Protein AF-A0A7N8XM85-F1 (afdb_monomer)

Solvent-accessible surface area (backbone atoms only — not comparable to full-atom values): 6556 Å² total; per-residue (Å²): 137,84,81,86,90,83,90,85,78,88,72,81,81,56,84,61,63,62,55,50,56,54,52,57,55,59,71,72,65,70,66,84,67,87,69,86,90,75,84,67,87,63,50,64,62,57,48,52,74,79,46,84,75,77,82,84,86,64,99,75,75,81,74,79,90,57,60,66,69,60,52,53,51,53,51,52,52,64,65,52,48,71,72,52,45,65,62,53,50,54,57,58,71,76,106

InterPro domains:
  IPR002673 Large ribosomal subunit protein eL29 [PF01779] (34-73)
  IPR002673 Large ribosomal subunit protein eL29 [PTHR12884] (32-90)

Secondary structure (DSSP, 8-state):
--------------THHHHHHHHHHHHS------------TTHHHHHHHS--PPPPPPSS---TTS-HHHHHHHHHHHHHHHHHHHHHHHHHHT-

Foldseek 3Di:
DDDDDDDDDDDPPDPVVVVVVVVVVVVPPPPPDDDDPDDPPCVVVVCPVVHDDDDDDDPDDDCPPPDPVVVVVVVVVVVCVVVCVVVVVVVVVVD

Nearest PDB structures (foldseek):
  5umd-assembly1_4  TM=7.162E-01  e=5.566E-04  Plasmodium falciparum 3D7
  8btr-assembly1_Lc  TM=7.289E-01  e=1.451E-02  Giardia lamblia ATCC 50803

pLDDT: mean 75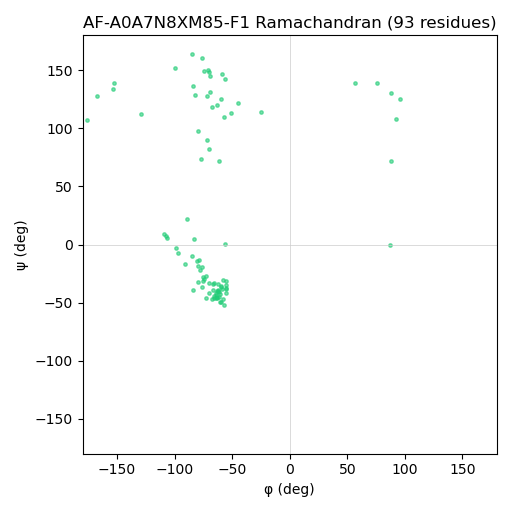.85, std 22.11, range [31.69, 97.94]

Radius of gyration: 41.98 Å; Cα contacts (8 Å, |Δi|>4): 2; chains: 1; bounding box: 92×95×62 Å

Mean predicted aligned error: 17.02 Å

Organism: NCBI:txid205130

Sequence (95 aa):
MDEEEMQVGGEQCTSENRAARVEVQRLTSINMAKSKNHTTHNQSRKAHRNGIKKPRSNRYESLKGVDPKFLRNMRFAKKHNKKGMKAAQKAAQAK

Structure (mmCIF, N/CA/C/O backbone):
data_AF-A0A7N8XM85-F1
#
_entry.id   AF-A0A7N8XM85-F1
#
loop_
_atom_site.group_PDB
_atom_site.id
_atom_site.type_symbol
_atom_site.label_atom_id
_atom_site.label_alt_id
_atom_site.label_comp_id
_atom_site.label_asym_id
_atom_site.label_entity_id
_atom_site.label_seq_id
_atom_site.pdbx_PDB_ins_code
_atom_site.Cartn_x
_atom_site.Cartn_y
_atom_site.Cartn_z
_atom_site.occupancy
_atom_site.B_iso_or_equiv
_atom_site.auth_seq_id
_atom_site.auth_comp_id
_atom_site.auth_asym_id
_atom_site.auth_atom_id
_atom_site.pdbx_PDB_model_num
ATOM 1 N N . MET A 1 1 ? 60.143 -75.328 -28.575 1.00 37.34 1 MET A N 1
ATOM 2 C CA . MET A 1 1 ? 60.203 -74.241 -29.562 1.00 37.34 1 MET A CA 1
ATOM 3 C C . MET A 1 1 ? 58.793 -73.997 -30.101 1.00 37.34 1 MET A C 1
ATOM 5 O O . MET A 1 1 ? 58.591 -74.039 -31.305 1.00 37.34 1 MET A O 1
ATOM 9 N N . ASP A 1 2 ? 57.764 -74.071 -29.251 1.00 31.69 2 ASP A N 1
ATOM 10 C CA . ASP A 1 2 ? 57.264 -72.985 -28.364 1.00 31.69 2 ASP A CA 1
ATOM 11 C C . ASP A 1 2 ? 56.232 -72.176 -29.171 1.00 31.69 2 ASP A C 1
ATOM 13 O O . ASP A 1 2 ? 56.515 -71.836 -30.313 1.00 31.69 2 ASP A O 1
ATOM 17 N N . GLU A 1 3 ? 55.015 -71.841 -28.762 1.00 37.84 3 GLU A N 1
ATOM 18 C CA . GLU A 1 3 ? 54.202 -71.910 -27.539 1.00 37.84 3 GLU A CA 1
ATOM 19 C C . GLU A 1 3 ? 52.771 -71.584 -28.059 1.00 37.84 3 GLU A C 1
ATOM 21 O O . GLU A 1 3 ? 52.615 -70.771 -28.968 1.00 37.84 3 GLU A O 1
ATOM 26 N N . GLU A 1 4 ? 51.758 -72.402 -27.776 1.00 44.00 4 GLU A N 1
ATOM 27 C CA . GLU A 1 4 ? 50.726 -72.142 -26.754 1.00 44.00 4 GLU A CA 1
ATOM 28 C C . GLU A 1 4 ? 49.430 -71.496 -27.312 1.00 44.00 4 GLU A C 1
ATOM 30 O O . GLU A 1 4 ? 49.426 -70.484 -28.011 1.00 44.00 4 GLU A O 1
ATOM 35 N N . GLU A 1 5 ? 48.304 -72.161 -27.034 1.00 43.00 5 GLU A N 1
ATOM 36 C CA . GLU A 1 5 ? 46.933 -71.724 -27.318 1.00 43.00 5 GLU A CA 1
ATOM 37 C C . GLU A 1 5 ? 46.500 -70.536 -26.437 1.00 43.00 5 GLU A C 1
ATOM 39 O O . GLU A 1 5 ? 46.810 -70.519 -25.253 1.00 43.00 5 GLU A O 1
ATOM 44 N N . MET A 1 6 ? 45.635 -69.645 -26.951 1.00 35.53 6 MET A N 1
ATOM 45 C CA . MET A 1 6 ? 44.318 -69.364 -26.334 1.00 35.53 6 MET A CA 1
ATOM 46 C C . MET A 1 6 ? 43.463 -68.379 -27.163 1.00 35.53 6 MET A C 1
ATOM 48 O O . MET A 1 6 ? 43.704 -67.181 -27.209 1.00 35.53 6 MET A O 1
ATOM 52 N N . GLN A 1 7 ? 42.431 -68.942 -27.794 1.00 38.09 7 GLN A N 1
ATOM 53 C CA . GLN A 1 7 ? 41.006 -68.593 -27.672 1.00 38.09 7 GLN A CA 1
ATOM 54 C C . GLN A 1 7 ? 40.434 -67.166 -27.932 1.00 38.09 7 GLN A C 1
ATOM 56 O O . GLN A 1 7 ? 40.842 -66.154 -27.379 1.00 38.09 7 GLN A O 1
ATOM 61 N N . VAL A 1 8 ? 39.272 -67.223 -28.611 1.00 37.59 8 VAL A N 1
ATOM 62 C CA . VAL A 1 8 ? 38.076 -66.343 -28.615 1.00 37.59 8 VAL A CA 1
ATOM 63 C C . VAL A 1 8 ? 37.979 -65.202 -29.645 1.00 37.59 8 VAL A C 1
ATOM 65 O O . VAL A 1 8 ? 38.537 -64.126 -29.489 1.00 37.59 8 VAL A O 1
ATOM 68 N N . GLY A 1 9 ? 37.079 -65.406 -30.618 1.00 38.41 9 GLY A N 1
ATOM 69 C CA . GLY A 1 9 ? 36.111 -64.377 -31.020 1.00 38.41 9 GLY A CA 1
ATOM 70 C C . GLY A 1 9 ? 36.548 -63.378 -32.087 1.00 38.41 9 GLY A C 1
ATOM 71 O O . GLY A 1 9 ? 36.686 -62.192 -31.810 1.00 38.41 9 GLY A O 1
ATOM 72 N N . GLY A 1 10 ? 36.662 -63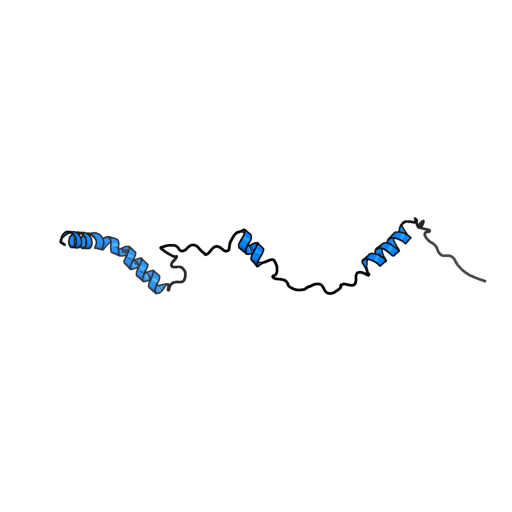.826 -33.338 1.00 35.66 10 GLY A N 1
ATOM 73 C CA . GLY A 1 10 ? 36.652 -62.919 -34.487 1.00 35.66 10 GLY A CA 1
ATOM 74 C C . GLY A 1 10 ? 35.260 -62.318 -34.697 1.00 35.66 10 GLY A C 1
ATOM 75 O O . GLY A 1 10 ? 34.496 -62.811 -35.524 1.00 35.66 10 GLY A O 1
ATOM 76 N N . GLU A 1 11 ? 34.920 -61.264 -33.953 1.00 46.34 11 GLU A N 1
ATOM 77 C CA . GLU A 1 11 ? 33.822 -60.372 -34.323 1.00 46.34 11 GLU A CA 1
ATOM 78 C C . GLU A 1 11 ? 34.182 -59.694 -35.648 1.00 46.34 11 GLU A C 1
ATOM 80 O O . GLU A 1 11 ? 35.206 -59.021 -35.788 1.00 46.34 11 GLU A O 1
ATOM 85 N N . GLN A 1 12 ? 33.342 -59.913 -36.654 1.00 34.34 12 GLN A N 1
ATOM 86 C CA . GLN A 1 12 ? 33.433 -59.258 -37.948 1.00 34.34 12 GLN A CA 1
ATOM 87 C C . GLN A 1 12 ? 33.378 -57.740 -37.726 1.00 34.34 12 GLN A C 1
ATOM 89 O O . GLN A 1 12 ? 32.340 -57.196 -37.358 1.00 34.34 12 GLN A O 1
ATOM 94 N N . CYS A 1 13 ? 34.496 -57.040 -37.931 1.00 40.12 13 CYS A N 1
ATOM 95 C CA . CYS A 1 13 ? 34.514 -55.582 -37.910 1.00 40.12 13 CYS A CA 1
ATOM 96 C C . CYS A 1 13 ? 33.806 -55.085 -39.177 1.00 40.12 13 CYS A C 1
ATOM 98 O O . CYS A 1 13 ? 34.424 -54.935 -40.235 1.00 40.12 13 CYS A O 1
ATOM 100 N N . THR A 1 14 ? 32.490 -54.885 -39.081 1.00 46.34 14 THR A N 1
ATOM 101 C CA . THR A 1 14 ? 31.718 -54.154 -40.081 1.00 46.34 14 THR A CA 1
ATOM 102 C C . THR A 1 14 ? 32.345 -52.768 -40.246 1.00 46.34 14 THR A C 1
ATOM 104 O O . THR A 1 14 ? 32.826 -52.140 -39.296 1.00 46.34 14 THR A O 1
ATOM 107 N N . SER A 1 15 ? 32.360 -52.270 -41.478 1.00 49.97 15 SER A N 1
ATOM 108 C CA . SER A 1 15 ? 32.855 -50.946 -41.880 1.00 49.97 15 SER A CA 1
ATOM 109 C C . SER A 1 15 ? 32.193 -49.760 -41.148 1.00 49.97 15 SER A C 1
ATOM 111 O O . SER A 1 15 ? 32.565 -48.609 -41.374 1.00 49.97 15 SER A O 1
ATOM 113 N N . GLU A 1 16 ? 31.267 -50.022 -40.228 1.00 53.88 16 GLU A N 1
ATOM 114 C CA . GLU A 1 16 ? 30.561 -49.061 -39.383 1.00 53.88 16 GLU A CA 1
ATOM 115 C C . GLU A 1 16 ? 31.440 -48.510 -38.244 1.00 53.88 16 GLU A C 1
ATOM 117 O O . GLU A 1 16 ? 31.316 -47.342 -37.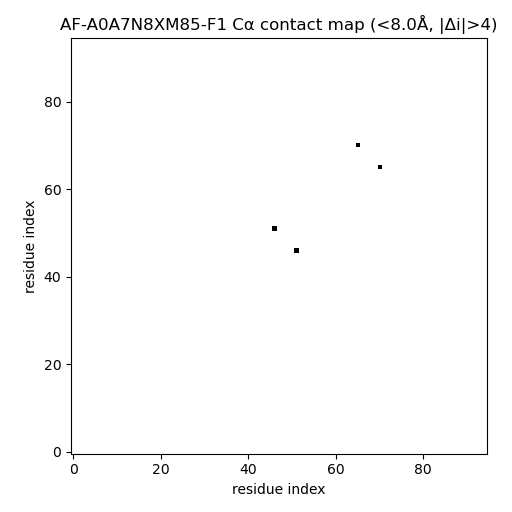871 1.00 53.88 16 GLU A O 1
ATOM 122 N N . ASN A 1 17 ? 32.416 -49.279 -37.742 1.00 55.00 17 ASN A N 1
ATOM 123 C CA . ASN A 1 17 ? 33.172 -48.886 -36.542 1.00 55.00 17 ASN A CA 1
ATOM 124 C C . ASN A 1 17 ? 34.379 -47.955 -36.786 1.00 55.00 17 ASN A C 1
ATOM 126 O O . ASN A 1 17 ? 34.921 -47.381 -35.836 1.00 55.00 17 ASN A O 1
ATOM 130 N N . ARG A 1 18 ? 34.796 -47.727 -38.043 1.00 53.34 18 ARG A N 1
ATOM 131 C CA . ARG A 1 18 ? 35.811 -46.700 -38.375 1.00 53.34 18 ARG A CA 1
ATOM 132 C C . ARG A 1 18 ? 35.185 -45.314 -38.530 1.00 53.34 18 ARG A C 1
ATOM 134 O O . ARG A 1 18 ? 35.764 -44.340 -38.053 1.00 53.34 18 ARG A O 1
ATOM 141 N N . ALA A 1 19 ? 33.998 -45.240 -39.137 1.00 52.81 19 ALA A N 1
ATOM 142 C CA . ALA A 1 19 ? 33.207 -44.014 -39.193 1.00 52.81 19 ALA A CA 1
ATOM 143 C C . ALA A 1 19 ? 32.803 -43.580 -37.778 1.00 52.81 19 ALA A C 1
ATOM 145 O O . ALA A 1 19 ? 33.059 -42.440 -37.408 1.00 52.81 19 ALA A O 1
ATOM 146 N N . ALA A 1 20 ? 32.336 -44.514 -36.941 1.00 51.97 20 ALA A N 1
ATOM 147 C CA . ALA A 1 20 ? 31.981 -44.227 -35.552 1.00 51.97 20 ALA A CA 1
ATOM 148 C C . ALA A 1 20 ? 33.162 -43.693 -34.711 1.00 51.97 20 ALA A C 1
ATOM 150 O O . ALA A 1 20 ? 32.973 -42.780 -33.915 1.00 51.97 20 ALA A O 1
ATOM 151 N N . ARG A 1 21 ? 34.405 -44.169 -34.906 1.00 52.72 21 ARG A N 1
ATOM 152 C CA . ARG A 1 21 ? 35.585 -43.635 -34.183 1.00 52.72 21 ARG A CA 1
ATOM 153 C C . ARG A 1 21 ? 35.988 -42.214 -34.606 1.00 52.72 21 ARG A C 1
ATOM 155 O O . ARG A 1 21 ? 36.439 -41.449 -33.759 1.00 52.72 21 ARG A O 1
ATOM 162 N N . VAL A 1 22 ? 35.807 -41.846 -35.877 1.00 53.59 22 VAL A N 1
ATOM 163 C CA . VAL A 1 22 ? 36.063 -40.478 -36.381 1.00 53.59 22 VAL A CA 1
ATOM 164 C C . VAL A 1 22 ? 34.902 -39.530 -36.035 1.00 53.59 22 VAL A C 1
ATOM 166 O O . VAL A 1 22 ? 35.132 -38.355 -35.749 1.00 53.59 22 VAL A O 1
ATOM 169 N N . GLU A 1 23 ? 33.669 -40.043 -35.980 1.00 53.09 23 GLU A N 1
ATOM 170 C CA . GLU A 1 23 ? 32.463 -39.338 -35.517 1.00 53.09 23 GLU A CA 1
ATOM 171 C C . GLU A 1 23 ? 32.562 -38.997 -34.019 1.00 53.09 23 GLU A C 1
ATOM 173 O O . GLU A 1 23 ? 32.358 -37.851 -33.617 1.00 53.09 23 GLU A O 1
ATOM 178 N N . VAL A 1 24 ? 32.983 -39.965 -33.194 1.00 52.41 24 VAL A N 1
ATOM 179 C CA . VAL A 1 24 ? 33.206 -39.777 -31.751 1.00 52.41 24 VAL A CA 1
ATOM 180 C C . VAL A 1 24 ? 34.376 -38.817 -31.488 1.00 52.41 24 VAL A C 1
ATOM 182 O O . VAL A 1 24 ? 34.290 -38.014 -30.564 1.00 52.41 24 VAL A O 1
ATOM 185 N N . GLN A 1 25 ? 35.418 -38.805 -32.335 1.00 51.09 25 GLN A N 1
ATOM 186 C CA . GLN A 1 25 ? 36.509 -37.816 -32.256 1.00 51.09 25 GLN A CA 1
ATOM 187 C C . GLN A 1 25 ? 36.105 -36.402 -32.719 1.00 51.09 25 GLN A C 1
ATOM 189 O O . GLN A 1 25 ? 36.670 -35.423 -32.231 1.00 51.09 25 GLN A O 1
ATOM 194 N N . ARG A 1 26 ? 35.113 -36.250 -33.610 1.00 52.91 26 ARG A N 1
ATOM 195 C CA . ARG A 1 26 ? 34.597 -34.929 -34.030 1.00 52.91 26 ARG A CA 1
ATOM 196 C C . ARG A 1 26 ? 33.711 -34.258 -32.984 1.00 52.91 26 ARG A C 1
ATOM 198 O O . ARG A 1 26 ? 33.685 -33.030 -32.927 1.00 52.91 26 ARG A O 1
ATOM 205 N N . LEU A 1 27 ? 33.025 -35.026 -32.139 1.00 50.25 27 LEU A N 1
ATOM 206 C CA . LEU A 1 27 ? 32.170 -34.483 -31.075 1.00 50.25 27 LEU A CA 1
ATOM 207 C C . LEU A 1 27 ? 32.949 -34.054 -29.820 1.00 50.25 27 LEU A C 1
ATOM 209 O O . LEU A 1 27 ? 32.425 -33.307 -28.999 1.00 50.25 27 LEU A O 1
ATOM 213 N N . THR A 1 28 ? 34.215 -34.455 -29.689 1.00 56.97 28 THR A N 1
ATOM 214 C CA . THR A 1 28 ? 35.065 -34.145 -28.525 1.00 56.97 28 THR A CA 1
ATOM 215 C C . THR A 1 28 ? 36.020 -32.965 -28.724 1.00 56.97 28 THR A C 1
ATOM 217 O O . THR A 1 28 ? 36.709 -32.576 -27.785 1.00 56.97 28 THR A O 1
ATOM 220 N N . SER A 1 29 ? 36.069 -32.359 -29.917 1.00 54.84 29 SER A N 1
ATOM 221 C CA . SER A 1 29 ? 36.960 -31.223 -30.221 1.00 54.84 29 SER A CA 1
ATOM 222 C C . SER A 1 29 ? 36.243 -29.885 -30.402 1.00 54.84 29 SER A C 1
ATOM 224 O O . SER A 1 29 ? 36.895 -28.886 -30.713 1.00 54.84 29 SER A O 1
ATOM 226 N N . ILE A 1 30 ? 34.940 -29.804 -30.106 1.00 58.44 30 ILE A N 1
ATOM 227 C CA . ILE A 1 30 ? 34.307 -28.513 -29.805 1.00 58.44 30 ILE A CA 1
ATOM 228 C C . ILE A 1 30 ? 34.712 -28.145 -28.379 1.00 58.44 30 ILE A C 1
ATOM 230 O O . ILE A 1 30 ? 33.962 -28.261 -27.415 1.00 58.44 30 ILE A O 1
ATOM 234 N N . ASN A 1 31 ? 35.979 -27.751 -28.284 1.00 56.94 31 ASN A N 1
ATOM 235 C CA . ASN A 1 31 ? 36.534 -26.858 -27.293 1.00 56.94 31 ASN A CA 1
ATOM 236 C C . ASN A 1 31 ? 35.400 -25.964 -26.779 1.00 56.94 31 ASN A C 1
ATOM 238 O O . ASN A 1 31 ? 34.814 -25.220 -27.570 1.00 56.94 31 ASN A O 1
ATOM 242 N N . MET A 1 32 ? 35.037 -26.113 -25.502 1.00 61.47 32 MET A N 1
ATOM 243 C CA . MET A 1 32 ? 34.048 -25.300 -24.797 1.00 61.47 32 MET A CA 1
ATOM 244 C C . MET A 1 32 ? 34.523 -23.842 -24.779 1.00 61.47 32 MET A C 1
ATOM 246 O O . MET A 1 32 ? 34.974 -23.312 -23.763 1.00 61.47 32 MET A O 1
ATOM 250 N N . ALA A 1 33 ? 34.472 -23.196 -25.941 1.00 72.88 33 ALA A N 1
ATOM 251 C CA . ALA A 1 33 ? 34.820 -21.811 -26.122 1.00 72.88 33 ALA A CA 1
ATOM 252 C C . ALA A 1 33 ? 33.886 -21.016 -25.216 1.00 72.88 33 ALA A C 1
ATOM 254 O O . ALA A 1 33 ? 32.667 -21.195 -25.257 1.00 72.88 33 ALA A O 1
ATOM 255 N N . LYS A 1 34 ? 34.470 -20.192 -24.342 1.00 81.75 34 LYS A N 1
ATOM 256 C CA . LYS A 1 34 ? 33.730 -19.497 -23.286 1.00 81.75 34 LYS A CA 1
ATOM 257 C C . LYS A 1 34 ? 32.521 -18.771 -23.880 1.00 81.75 34 LYS A C 1
ATOM 259 O O . LYS A 1 34 ? 32.672 -17.805 -24.625 1.00 81.75 34 LYS A O 1
ATOM 264 N N . SER A 1 35 ? 31.322 -19.227 -23.530 1.00 86.62 35 SER A N 1
ATOM 265 C CA . SER A 1 35 ? 30.072 -18.568 -23.899 1.00 86.62 35 SER A CA 1
ATOM 266 C C . SER A 1 35 ? 29.835 -17.331 -23.031 1.00 86.62 35 SER A C 1
ATOM 268 O O . SER A 1 35 ? 30.387 -17.192 -21.938 1.00 86.62 35 SER A O 1
ATOM 270 N N . LYS A 1 36 ? 28.981 -16.411 -23.487 1.00 88.75 36 LYS A N 1
ATOM 271 C CA . LYS A 1 36 ? 28.602 -15.246 -22.680 1.00 88.75 36 LYS A CA 1
ATOM 272 C C . LYS A 1 36 ? 27.783 -15.683 -21.459 1.00 88.75 36 LYS A C 1
ATOM 274 O O . LYS A 1 36 ? 26.682 -16.194 -21.608 1.00 88.75 36 LYS A O 1
ATOM 279 N N . ASN A 1 37 ? 28.297 -15.406 -20.262 1.00 91.25 37 ASN A N 1
ATOM 280 C CA . ASN A 1 37 ? 27.695 -15.857 -18.999 1.00 91.25 37 ASN A CA 1
ATOM 281 C C . ASN A 1 37 ? 26.439 -15.068 -18.570 1.00 91.25 37 ASN A C 1
ATOM 283 O O . ASN A 1 37 ? 25.663 -15.552 -17.753 1.00 91.25 37 ASN A O 1
ATOM 287 N N . HIS A 1 38 ? 26.217 -13.852 -19.087 1.00 95.12 38 HIS A N 1
ATOM 288 C CA . HIS A 1 38 ? 25.092 -13.003 -18.670 1.00 95.12 38 HIS A CA 1
ATOM 289 C C . HIS A 1 38 ? 24.634 -12.031 -19.771 1.00 95.12 38 HIS A C 1
ATOM 291 O O . HIS A 1 38 ? 25.458 -11.425 -20.464 1.00 95.12 38 HIS A O 1
ATOM 297 N N . THR A 1 39 ? 23.315 -11.848 -19.924 1.00 95.69 39 THR A N 1
ATOM 298 C CA . THR A 1 39 ? 22.734 -10.846 -20.832 1.00 95.69 39 THR A CA 1
ATOM 299 C C . THR A 1 39 ? 21.342 -10.365 -20.404 1.00 95.69 39 THR A C 1
ATOM 301 O O . THR A 1 39 ? 20.431 -11.154 -20.145 1.00 95.69 39 THR A O 1
ATOM 304 N N . THR A 1 40 ? 21.148 -9.044 -20.437 1.00 97.19 40 THR A N 1
ATOM 305 C CA . THR A 1 40 ? 19.853 -8.373 -20.202 1.00 97.19 40 THR A CA 1
ATOM 306 C C . THR A 1 40 ? 19.241 -7.826 -21.510 1.00 97.19 40 THR A C 1
ATOM 308 O O . THR A 1 40 ? 18.175 -7.213 -21.509 1.00 97.19 40 THR A O 1
ATOM 311 N N . HIS A 1 41 ? 19.856 -8.114 -22.667 1.00 97.62 41 HIS A N 1
ATOM 312 C CA . HIS A 1 41 ? 19.580 -7.462 -23.960 1.00 97.62 41 HIS A CA 1
ATOM 313 C C . HIS A 1 41 ? 18.109 -7.503 -24.426 1.00 97.62 41 HIS A C 1
ATOM 315 O O . HIS A 1 41 ? 17.590 -6.535 -24.978 1.00 97.62 41 HIS A O 1
ATOM 321 N N . ASN A 1 42 ? 17.399 -8.613 -24.204 1.00 96.50 42 ASN A N 1
ATOM 322 C CA . ASN A 1 42 ? 16.002 -8.769 -24.634 1.00 96.50 42 ASN A CA 1
ATOM 323 C C . ASN A 1 42 ? 14.993 -8.726 -23.473 1.00 96.50 42 ASN A C 1
ATOM 325 O O . ASN A 1 42 ? 13.811 -9.006 -23.672 1.00 96.50 42 ASN A O 1
ATOM 329 N N . GLN A 1 43 ? 15.430 -8.407 -22.252 1.00 96.69 43 GLN A N 1
ATOM 330 C CA . GLN A 1 43 ? 14.542 -8.451 -21.086 1.00 96.69 43 GLN A CA 1
ATOM 331 C C . GLN A 1 43 ? 13.536 -7.296 -21.118 1.00 96.69 43 GLN A C 1
ATOM 333 O O . GLN A 1 43 ? 12.336 -7.534 -21.010 1.00 96.69 43 GLN A O 1
ATOM 338 N N . SER A 1 44 ? 14.001 -6.072 -21.396 1.00 96.94 44 SER A N 1
ATOM 339 C CA . SER A 1 44 ? 13.131 -4.890 -21.499 1.00 96.94 44 SER A CA 1
ATOM 340 C C . SER A 1 44 ? 12.089 -5.033 -22.613 1.00 96.94 44 SER A C 1
ATOM 342 O O . SER A 1 44 ? 10.903 -4.808 -22.392 1.00 96.94 44 SER A O 1
ATOM 344 N N . ARG A 1 45 ? 12.492 -5.504 -23.800 1.00 96.94 45 ARG A N 1
ATOM 345 C CA . ARG A 1 45 ? 11.569 -5.726 -24.925 1.00 96.94 45 ARG A CA 1
ATOM 346 C C . ARG A 1 45 ? 10.493 -6.762 -24.586 1.00 96.94 45 ARG A C 1
ATOM 348 O O . ARG A 1 45 ? 9.333 -6.564 -24.920 1.00 96.94 45 ARG A O 1
ATOM 355 N N . LYS A 1 46 ? 10.849 -7.853 -23.896 1.00 96.81 46 LYS A N 1
ATOM 356 C CA . LYS A 1 46 ? 9.880 -8.845 -23.394 1.00 96.81 46 LYS A CA 1
ATOM 357 C C . LYS A 1 46 ? 8.918 -8.251 -22.366 1.00 96.81 46 LYS A C 1
ATOM 359 O O . LYS A 1 46 ? 7.719 -8.464 -22.497 1.00 96.81 46 LYS A O 1
ATOM 364 N N . ALA A 1 47 ? 9.424 -7.497 -21.393 1.00 96.44 47 ALA A N 1
ATOM 365 C CA . ALA A 1 47 ? 8.594 -6.869 -20.366 1.00 96.44 47 ALA A CA 1
ATOM 366 C C . ALA A 1 47 ? 7.602 -5.857 -20.969 1.00 96.44 47 ALA A C 1
ATOM 368 O O . ALA A 1 47 ? 6.437 -5.816 -20.581 1.00 96.44 47 ALA A O 1
ATOM 369 N N . HIS A 1 48 ? 8.036 -5.089 -21.972 1.00 97.56 48 HIS A N 1
ATOM 370 C CA . HIS A 1 48 ? 7.193 -4.099 -22.638 1.00 97.56 48 HIS A CA 1
ATOM 371 C C . HIS A 1 48 ? 6.233 -4.681 -23.685 1.00 97.56 48 HIS A C 1
ATOM 373 O O . HIS A 1 48 ? 5.234 -4.026 -23.961 1.00 97.56 48 HIS A O 1
ATOM 379 N N . ARG A 1 49 ? 6.446 -5.906 -24.203 1.00 96.75 49 ARG A N 1
ATOM 380 C CA . ARG A 1 49 ? 5.480 -6.575 -25.104 1.00 96.75 49 ARG A CA 1
ATOM 381 C C . ARG A 1 49 ? 4.081 -6.684 -24.487 1.00 96.75 49 ARG A C 1
ATOM 383 O O . ARG A 1 49 ? 3.102 -6.405 -25.164 1.00 96.75 49 ARG A O 1
ATOM 390 N N . ASN A 1 50 ? 4.003 -7.023 -23.199 1.00 92.25 50 ASN A N 1
ATOM 391 C CA . ASN A 1 50 ? 2.742 -7.065 -22.441 1.00 92.25 50 ASN A CA 1
ATOM 392 C C . ASN A 1 50 ? 2.494 -5.772 -21.631 1.00 92.25 50 ASN A C 1
ATOM 394 O O . ASN A 1 50 ? 1.424 -5.573 -21.053 1.00 92.25 50 ASN A O 1
ATOM 398 N N . GLY A 1 51 ? 3.487 -4.879 -21.607 1.00 96.19 51 GLY A N 1
ATOM 399 C CA . GLY A 1 51 ? 3.514 -3.651 -20.823 1.00 96.19 51 GLY A CA 1
ATOM 400 C C . GLY A 1 51 ? 3.799 -3.887 -19.337 1.00 96.19 51 GLY A C 1
ATOM 401 O O . GLY A 1 51 ? 3.242 -4.781 -18.704 1.00 96.19 51 GLY A O 1
ATOM 402 N N . ILE A 1 52 ? 4.624 -3.022 -18.742 1.00 96.00 52 ILE A N 1
ATOM 403 C CA . ILE A 1 52 ? 4.872 -3.021 -17.295 1.00 96.00 52 ILE A CA 1
ATOM 404 C C . ILE A 1 52 ? 3.693 -2.319 -16.610 1.00 96.00 52 ILE A C 1
ATOM 406 O O . ILE A 1 52 ? 3.609 -1.091 -16.582 1.00 96.00 52 ILE A O 1
ATOM 410 N N . LYS A 1 53 ? 2.733 -3.099 -16.104 1.00 96.00 53 LYS A N 1
ATOM 411 C CA . LYS A 1 53 ? 1.537 -2.570 -15.432 1.00 96.00 53 LYS A CA 1
ATOM 412 C C . LYS A 1 53 ? 1.834 -2.263 -13.963 1.00 96.00 53 LYS A C 1
ATOM 414 O O . LYS A 1 53 ? 2.452 -3.063 -13.267 1.00 96.00 53 LYS A O 1
ATOM 419 N N . LYS A 1 54 ? 1.361 -1.110 -13.486 1.00 95.56 54 LYS A N 1
ATOM 420 C CA . LYS A 1 54 ? 1.400 -0.755 -12.060 1.00 95.56 54 LYS A CA 1
ATOM 421 C C . LYS A 1 54 ? 0.396 -1.621 -11.280 1.00 95.56 54 LYS A C 1
ATOM 423 O O . LYS A 1 54 ? -0.635 -1.988 -11.854 1.00 95.56 54 LYS A O 1
ATOM 428 N N . PRO A 1 55 ? 0.650 -1.933 -9.995 1.00 95.06 55 PRO A N 1
ATOM 429 C CA . PRO A 1 55 ? -0.358 -2.572 -9.157 1.00 95.06 55 PRO A CA 1
ATOM 430 C C . PRO A 1 55 ? -1.602 -1.683 -9.073 1.00 95.06 55 PRO A C 1
ATOM 432 O O . P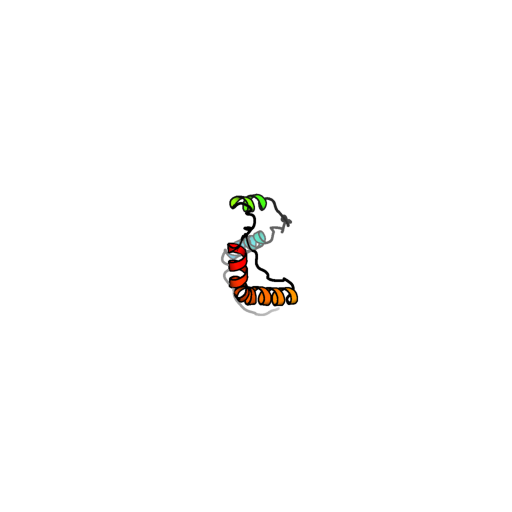RO A 1 55 ? -1.512 -0.454 -9.117 1.00 95.06 55 PRO A O 1
ATOM 435 N N . ARG A 1 56 ? -2.776 -2.307 -8.973 1.00 94.25 56 ARG A N 1
ATOM 436 C CA . ARG A 1 56 ? -4.036 -1.572 -8.832 1.00 94.25 56 ARG A CA 1
ATOM 437 C C . ARG A 1 56 ? -4.100 -0.959 -7.436 1.00 94.25 56 ARG A C 1
ATOM 439 O O . ARG A 1 56 ? -3.942 -1.685 -6.461 1.00 94.25 56 ARG A O 1
ATOM 446 N N . SER A 1 57 ? -4.354 0.344 -7.351 1.00 94.12 57 SER A N 1
ATOM 447 C CA . SER A 1 57 ? -4.697 0.993 -6.087 1.00 94.12 57 SER A CA 1
ATOM 448 C C . SER A 1 57 ? -6.182 0.789 -5.796 1.00 94.12 57 SER A C 1
ATOM 450 O O . SER A 1 57 ? -7.033 1.058 -6.649 1.00 94.12 57 SER A O 1
ATOM 452 N N . ASN A 1 58 ? -6.508 0.310 -4.596 1.00 94.12 58 ASN A N 1
ATOM 453 C CA . ASN A 1 58 ? -7.889 0.233 -4.135 1.00 94.12 58 ASN A CA 1
ATOM 454 C C . ASN A 1 58 ? -8.187 1.413 -3.203 1.00 94.12 58 ASN A C 1
ATOM 456 O O . ASN A 1 58 ? -7.305 1.927 -2.522 1.00 94.12 58 ASN A O 1
ATOM 460 N N . ARG A 1 59 ? -9.456 1.848 -3.136 1.00 96.06 59 ARG A N 1
ATOM 461 C CA . ARG A 1 59 ? -9.866 2.912 -2.195 1.00 96.06 59 ARG A CA 1
ATOM 462 C C . ARG A 1 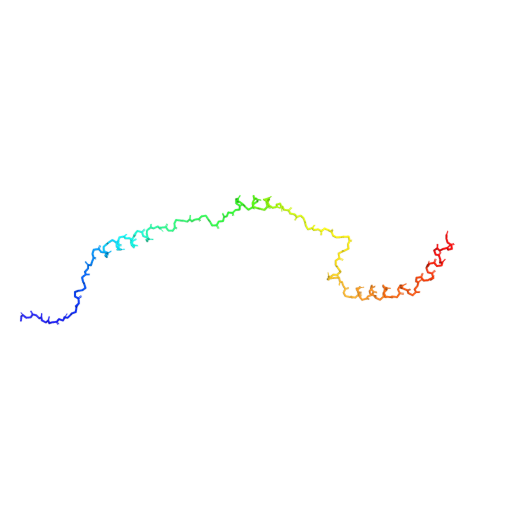59 ? -9.646 2.496 -0.734 1.00 96.06 59 ARG A C 1
ATOM 464 O O . ARG A 1 59 ? -9.346 3.340 0.103 1.00 96.06 59 ARG A O 1
ATOM 471 N N . TYR A 1 60 ? -9.820 1.209 -0.435 1.00 95.06 60 TYR A N 1
ATOM 472 C CA . TYR A 1 60 ? -9.654 0.646 0.900 1.00 95.06 60 TYR A CA 1
ATOM 473 C C . TYR A 1 60 ? -8.732 -0.572 0.827 1.00 95.06 60 TYR A C 1
ATOM 475 O O . TYR A 1 60 ? -9.102 -1.594 0.253 1.00 95.06 60 TYR A O 1
ATOM 483 N N . GLU A 1 61 ? -7.540 -0.448 1.407 1.00 94.75 61 GLU A N 1
ATOM 484 C CA . GLU A 1 61 ? -6.556 -1.530 1.490 1.00 94.75 61 GLU A CA 1
ATOM 485 C C . GLU A 1 61 ? -6.804 -2.440 2.703 1.00 94.75 61 GLU A C 1
ATOM 487 O O . GLU A 1 61 ? -7.530 -2.099 3.645 1.00 94.75 61 GLU A O 1
ATOM 492 N N . SER A 1 62 ? -6.191 -3.625 2.692 1.00 94.88 62 SER A N 1
ATOM 493 C CA . SER A 1 62 ? -6.289 -4.559 3.816 1.00 94.88 62 SER A CA 1
ATOM 494 C C . SER A 1 62 ? -5.537 -4.043 5.051 1.00 94.88 62 SER A C 1
ATOM 496 O O . SER A 1 62 ? -4.460 -3.468 4.941 1.00 94.88 62 SER A O 1
ATOM 498 N N . LEU A 1 63 ? -6.062 -4.318 6.248 1.00 95.94 63 LEU A N 1
ATOM 499 C CA . LEU A 1 63 ? -5.427 -3.958 7.527 1.00 95.94 63 LEU A CA 1
ATOM 500 C C . LEU A 1 63 ? -4.476 -5.051 8.056 1.00 95.94 63 LEU A C 1
ATOM 502 O O . LEU A 1 63 ? -4.234 -5.147 9.261 1.00 95.94 63 LEU A O 1
ATOM 506 N N . LYS A 1 64 ? -3.979 -5.933 7.181 1.00 95.94 64 LYS A N 1
ATOM 507 C CA . LYS A 1 64 ? -3.076 -7.021 7.574 1.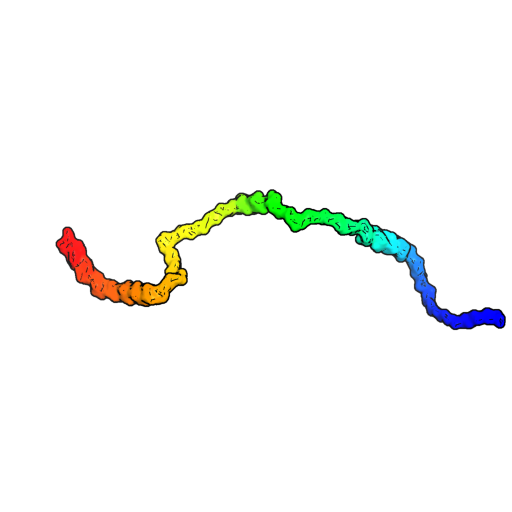00 95.94 64 LYS A CA 1
ATOM 508 C C . LYS A 1 64 ? -1.720 -6.436 7.988 1.00 95.94 64 LYS A C 1
ATOM 510 O O . LYS A 1 64 ? -1.157 -5.631 7.260 1.00 95.94 64 LYS A O 1
ATOM 515 N N . GLY A 1 65 ? -1.199 -6.855 9.142 1.00 96.44 65 GLY A N 1
ATOM 516 C CA . GLY A 1 65 ? 0.086 -6.376 9.674 1.00 96.44 65 GLY A CA 1
ATOM 517 C C . GLY A 1 65 ? 0.007 -5.097 10.517 1.00 96.44 65 GLY A C 1
ATOM 518 O O . GLY A 1 65 ? 1.027 -4.655 11.032 1.00 96.44 65 GLY A O 1
ATOM 519 N N . VAL A 1 66 ? -1.185 -4.520 10.700 1.00 97.00 66 VAL A N 1
ATOM 520 C CA . VAL A 1 66 ? -1.403 -3.415 11.648 1.00 97.00 66 VAL A CA 1
ATOM 521 C C . VAL A 1 66 ? -1.390 -3.951 13.086 1.00 97.00 66 VAL A C 1
ATOM 523 O O . VAL A 1 66 ? -1.803 -5.088 13.324 1.00 97.00 66 VAL A O 1
ATOM 526 N N . ASP A 1 67 ? -0.945 -3.126 14.040 1.00 97.31 67 ASP A N 1
ATOM 527 C CA . ASP A 1 67 ? -0.863 -3.466 15.465 1.00 97.31 67 ASP A CA 1
ATOM 528 C C . ASP A 1 67 ? -2.141 -4.172 15.980 1.00 97.31 67 ASP A C 1
ATOM 530 O O . A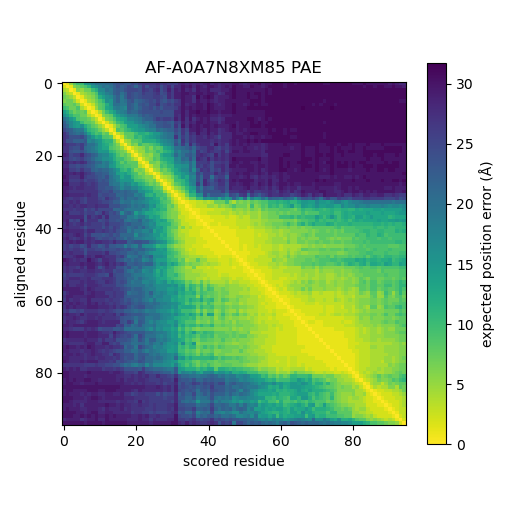SP A 1 67 ? -3.243 -3.602 15.927 1.00 97.31 67 ASP A O 1
ATOM 534 N N . PRO A 1 68 ? -2.020 -5.400 16.521 1.00 97.31 68 PRO A N 1
ATOM 535 C CA . PRO A 1 68 ? -3.149 -6.132 17.072 1.00 97.31 68 PRO A CA 1
ATOM 536 C C . PRO A 1 68 ? -3.910 -5.366 18.160 1.00 97.31 68 PRO A C 1
ATOM 538 O O . PRO A 1 68 ? -5.134 -5.499 18.236 1.00 97.31 68 PRO A O 1
ATOM 541 N N . LYS A 1 69 ? -3.241 -4.555 18.994 1.00 97.94 69 LYS A N 1
ATOM 542 C CA . LYS A 1 69 ? -3.908 -3.792 20.064 1.00 97.94 69 LYS A CA 1
ATOM 543 C C . LYS A 1 69 ? -4.814 -2.711 19.474 1.00 97.94 69 LYS A C 1
ATOM 545 O O . LYS A 1 69 ? -5.995 -2.641 19.834 1.00 97.94 69 LYS A O 1
ATOM 550 N N . PHE A 1 70 ? -4.310 -1.947 18.508 1.00 97.44 70 PHE A N 1
ATOM 551 C CA . PHE A 1 70 ? -5.107 -0.995 17.738 1.00 97.44 70 PHE A CA 1
ATOM 552 C C . PHE A 1 70 ? -6.286 -1.669 17.019 1.00 97.44 70 PHE A C 1
ATOM 554 O O . PHE A 1 70 ? -7.426 -1.203 17.121 1.00 97.44 70 PHE A O 1
ATOM 561 N N . LEU A 1 71 ? -6.054 -2.803 16.346 1.00 96.88 71 LEU A N 1
ATOM 562 C CA . LEU A 1 71 ? -7.112 -3.528 15.636 1.00 96.88 71 LEU A CA 1
ATOM 563 C C . LEU A 1 71 ? -8.213 -4.020 16.578 1.00 96.88 71 LEU A C 1
ATOM 565 O O . LEU A 1 71 ? -9.394 -3.932 16.236 1.00 96.88 71 LEU A O 1
ATOM 569 N N . ARG A 1 72 ? -7.861 -4.509 17.773 1.00 97.25 72 ARG A N 1
ATOM 570 C CA . ARG A 1 72 ? -8.847 -4.906 18.790 1.00 97.25 72 ARG A CA 1
ATOM 571 C C . ARG A 1 72 ? -9.720 -3.722 19.194 1.00 97.25 72 ARG A C 1
ATOM 573 O O . ARG A 1 72 ? -10.943 -3.843 19.140 1.00 97.25 72 ARG A O 1
ATOM 580 N N . ASN A 1 73 ? -9.115 -2.577 19.511 1.00 96.81 73 ASN A N 1
ATOM 581 C CA . ASN A 1 73 ? -9.856 -1.367 19.869 1.00 96.81 73 ASN A CA 1
ATOM 582 C C . ASN A 1 73 ? -10.783 -0.894 18.735 1.00 96.81 73 ASN A C 1
ATOM 584 O O . ASN A 1 73 ? -11.981 -0.711 18.945 1.00 96.81 73 ASN A O 1
ATOM 588 N N . MET A 1 74 ? -10.268 -0.781 17.507 1.00 96.25 74 MET A N 1
ATOM 589 C CA . MET A 1 74 ? -11.067 -0.367 16.350 1.00 96.25 74 MET A CA 1
ATOM 590 C C . MET A 1 74 ? -12.252 -1.312 16.099 1.00 96.25 74 MET A C 1
ATOM 592 O O . MET A 1 74 ? -13.343 -0.856 15.745 1.00 96.25 74 MET A O 1
ATOM 596 N N . ARG A 1 75 ? -12.068 -2.628 16.287 1.00 95.44 75 ARG A N 1
ATOM 597 C CA . ARG A 1 75 ? -13.153 -3.616 16.167 1.00 95.44 75 ARG A CA 1
ATOM 598 C C . ARG A 1 75 ? -14.232 -3.396 17.225 1.00 95.44 75 ARG A C 1
ATOM 600 O O . ARG A 1 75 ? -15.411 -3.438 16.878 1.00 95.44 75 ARG A O 1
ATOM 607 N N . PHE A 1 76 ? -13.858 -3.126 18.477 1.00 95.44 76 PHE A N 1
ATOM 608 C CA . PHE A 1 76 ? -14.822 -2.803 19.533 1.00 95.44 76 PHE A CA 1
ATOM 609 C C . PHE A 1 76 ? -15.569 -1.494 19.251 1.00 95.44 76 PHE A C 1
ATOM 611 O O . PHE A 1 76 ? -16.798 -1.484 19.298 1.00 95.44 76 PHE A O 1
ATOM 618 N N . ALA A 1 77 ? -14.870 -0.429 18.853 1.00 93.38 77 ALA A N 1
ATOM 619 C CA . ALA A 1 77 ? -15.497 0.845 18.496 1.00 93.38 77 ALA A CA 1
ATOM 620 C C . ALA A 1 77 ? -16.533 0.674 17.367 1.00 93.38 77 ALA A C 1
ATOM 622 O O . ALA A 1 7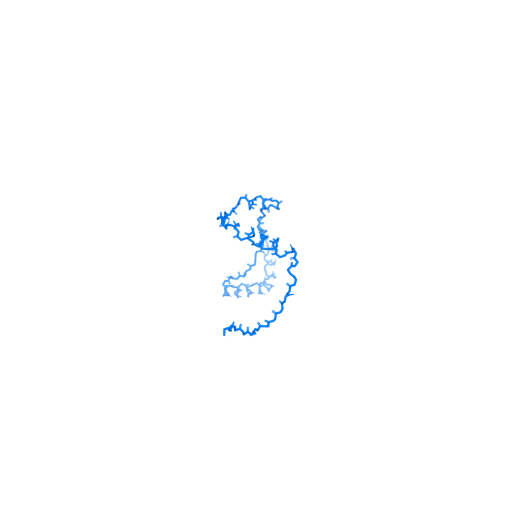7 ? -17.710 1.001 17.528 1.00 93.38 77 ALA A O 1
ATOM 623 N N . LYS A 1 78 ? -16.139 0.040 16.250 1.00 92.81 78 LYS A N 1
ATOM 624 C CA . LYS A 1 78 ? -17.049 -0.244 15.125 1.00 92.81 78 LYS A CA 1
ATOM 625 C C . LYS A 1 78 ? -18.239 -1.120 15.536 1.00 92.81 78 LYS A C 1
ATOM 627 O O . LYS A 1 78 ? -19.346 -0.911 15.040 1.00 92.81 78 LYS A O 1
ATOM 632 N N . LYS A 1 79 ? -18.040 -2.079 16.450 1.00 92.88 79 LYS A N 1
ATOM 633 C CA . LYS A 1 79 ? -19.110 -2.944 16.978 1.00 92.88 79 LYS A CA 1
ATOM 634 C C . LYS A 1 79 ? -20.167 -2.144 17.747 1.00 92.88 79 LYS A C 1
ATOM 636 O O . LYS A 1 79 ? -21.356 -2.417 17.586 1.00 92.88 79 LYS A O 1
ATOM 641 N N . HIS A 1 80 ? -19.758 -1.170 18.560 1.00 91.50 80 HIS A N 1
ATOM 642 C CA . HIS A 1 80 ? -20.664 -0.429 19.444 1.00 91.50 80 HIS A CA 1
ATOM 643 C C . HIS A 1 80 ? -21.260 0.848 18.828 1.00 91.50 80 HIS A C 1
ATOM 645 O O . HIS A 1 80 ? -22.324 1.276 19.277 1.00 91.50 80 HIS A O 1
ATOM 651 N N . ASN A 1 81 ? -20.692 1.379 17.738 1.00 87.06 81 ASN A N 1
ATOM 652 C CA . ASN A 1 81 ? -21.242 2.542 17.023 1.00 87.06 81 ASN A CA 1
ATOM 653 C C . ASN A 1 81 ? -22.704 2.357 16.578 1.00 87.06 81 ASN A C 1
ATOM 655 O O . ASN A 1 81 ? -23.479 3.310 16.602 1.00 87.06 81 ASN A O 1
ATOM 659 N N . LYS A 1 82 ? -23.131 1.126 16.259 1.00 79.31 82 LYS A N 1
ATOM 660 C CA . LYS A 1 82 ? -24.524 0.825 15.871 1.00 79.31 82 LYS A CA 1
ATOM 661 C C . LYS A 1 82 ? -25.553 1.223 16.937 1.00 79.31 82 LYS A C 1
ATOM 663 O O . LYS A 1 82 ? -26.675 1.573 16.591 1.00 79.31 82 LYS A O 1
ATOM 668 N N . LYS A 1 83 ? -25.181 1.181 18.223 1.00 76.62 83 LYS A N 1
ATOM 669 C CA . LYS A 1 83 ? -26.076 1.545 19.334 1.00 76.62 83 LYS A CA 1
ATOM 670 C C . LYS A 1 83 ? -26.246 3.064 19.464 1.00 76.62 83 LYS A C 1
ATOM 672 O O . LYS A 1 83 ? -27.346 3.524 19.742 1.00 76.62 83 LYS A O 1
ATOM 677 N N . GLY A 1 84 ? -25.186 3.835 19.207 1.00 72.88 84 GLY A N 1
ATOM 678 C CA . GLY A 1 84 ? -25.196 5.305 19.275 1.00 72.88 84 GLY A CA 1
ATOM 679 C C . GLY A 1 84 ? -25.816 5.999 18.056 1.00 72.88 84 GLY A C 1
ATOM 680 O O . GLY A 1 84 ? -26.144 7.181 18.121 1.00 72.88 84 GLY A O 1
ATOM 681 N N . MET A 1 85 ? -26.036 5.265 16.960 1.00 75.62 85 MET A N 1
ATOM 682 C CA . MET A 1 85 ? -26.579 5.799 15.703 1.00 75.62 85 MET A CA 1
ATOM 683 C C . MET A 1 85 ? -27.925 6.516 15.866 1.00 75.62 85 MET A C 1
ATOM 685 O O . MET A 1 85 ? -28.135 7.540 15.230 1.00 75.62 85 MET A O 1
ATOM 689 N N . LYS A 1 86 ? -28.828 6.026 16.729 1.00 73.81 86 LYS A N 1
ATOM 690 C CA . LYS A 1 86 ? -30.152 6.651 16.923 1.00 73.81 86 LYS A CA 1
ATOM 691 C C . LYS A 1 86 ? -30.053 8.044 17.554 1.00 73.81 86 LYS A C 1
ATOM 693 O O . LYS A 1 86 ? -30.783 8.948 17.162 1.00 73.81 86 LYS A O 1
ATOM 698 N N . ALA A 1 87 ? -29.144 8.218 18.513 1.00 77.38 87 ALA A N 1
ATOM 699 C CA . ALA A 1 87 ? -28.892 9.512 19.141 1.00 77.38 87 ALA A CA 1
ATOM 700 C C . ALA A 1 87 ? -28.197 10.472 18.162 1.00 77.38 87 ALA A C 1
ATOM 702 O O . ALA A 1 87 ? -28.601 11.624 18.041 1.00 77.38 87 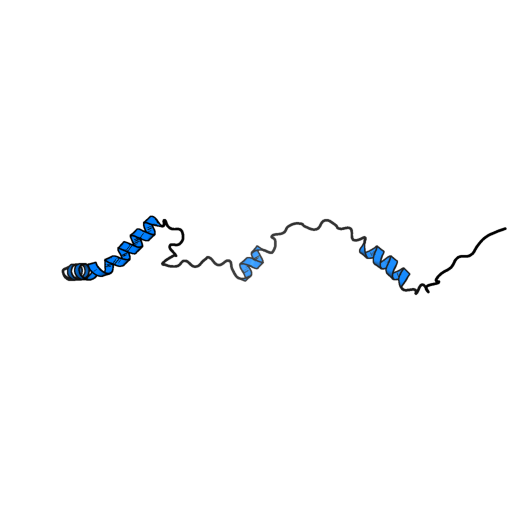ALA A O 1
ATOM 703 N N . ALA A 1 88 ? -27.222 9.971 17.397 1.00 80.00 88 ALA A N 1
ATOM 704 C CA . ALA A 1 88 ? -26.539 10.750 16.367 1.00 80.00 88 ALA A CA 1
ATOM 705 C C . ALA A 1 88 ? -27.485 11.202 15.237 1.00 80.00 88 ALA A C 1
ATOM 707 O O . ALA A 1 88 ? -27.398 12.340 14.792 1.00 80.00 88 ALA A O 1
ATOM 708 N N . GLN A 1 89 ? -28.420 10.349 14.804 1.00 80.38 89 GLN A N 1
ATOM 709 C CA . GLN A 1 89 ? -29.425 10.693 13.791 1.00 80.38 89 GLN A CA 1
ATOM 710 C C . GLN A 1 89 ? -30.403 11.761 14.281 1.00 80.38 89 GLN A C 1
ATOM 712 O O . GLN A 1 89 ? -30.660 12.712 13.553 1.00 80.38 89 GLN A O 1
ATOM 717 N N . LYS A 1 90 ? -30.902 11.650 15.521 1.00 78.88 90 LYS A N 1
ATOM 718 C CA . LYS A 1 90 ? -31.741 12.702 16.119 1.00 78.88 90 LYS A CA 1
ATOM 719 C C . LYS A 1 90 ? -30.997 14.035 16.217 1.00 78.88 90 LYS A C 1
ATOM 721 O O . LYS A 1 90 ? -31.561 15.065 15.877 1.00 78.88 90 LYS A O 1
ATOM 726 N N . ALA A 1 91 ? -29.731 14.011 16.629 1.00 80.06 91 ALA A N 1
ATOM 727 C CA . ALA A 1 91 ? -28.903 15.213 16.697 1.00 80.06 91 ALA A CA 1
ATOM 728 C C . ALA A 1 91 ? -28.613 15.818 15.311 1.00 80.06 91 ALA A C 1
ATOM 730 O O . ALA A 1 91 ? -28.512 17.032 15.187 1.00 80.06 91 ALA A O 1
ATOM 731 N N . ALA A 1 92 ? -28.496 14.989 14.270 1.00 80.19 92 ALA A N 1
ATOM 732 C CA . ALA A 1 92 ? -28.292 15.448 12.898 1.00 80.19 92 ALA A CA 1
ATOM 733 C C . ALA A 1 92 ? -29.562 16.029 12.256 1.00 80.19 92 ALA A C 1
ATOM 735 O O . ALA A 1 92 ? -29.447 16.916 11.426 1.00 80.19 92 ALA A O 1
ATOM 736 N N . GLN A 1 93 ? -30.750 15.541 12.629 1.00 77.56 93 GLN A N 1
ATOM 737 C CA . GLN A 1 93 ? -32.042 16.066 12.154 1.00 77.56 93 GLN A CA 1
ATOM 738 C C . GLN A 1 93 ? -32.466 17.358 12.861 1.00 77.56 93 GLN A C 1
ATOM 740 O O . GLN A 1 93 ? -33.293 18.095 12.342 1.00 77.56 93 GLN A O 1
ATOM 745 N N . ALA A 1 94 ? -31.929 17.612 14.056 1.00 73.19 94 ALA A N 1
ATOM 746 C CA . ALA A 1 94 ? -32.157 18.840 14.815 1.00 73.19 94 ALA A CA 1
ATOM 747 C C . ALA A 1 94 ? -31.240 20.004 14.381 1.00 73.19 94 ALA A C 1
ATOM 749 O O . ALA A 1 94 ? -31.233 21.047 15.031 1.00 73.19 94 ALA A O 1
ATOM 750 N N . LYS A 1 95 ? -30.440 19.802 13.331 1.00 54.88 95 LYS A N 1
ATOM 751 C CA . LYS A 1 95 ? -29.520 20.773 12.740 1.00 54.88 95 LYS A CA 1
ATOM 752 C C . LYS A 1 95 ? -30.031 21.184 11.368 1.00 54.88 95 LYS A C 1
ATOM 754 O O . LYS A 1 95 ? -29.837 22.368 11.032 1.00 54.88 95 LYS A O 1
#